Protein AF-A0A7R9U3K2-F1 (afdb_monomer_lite)

pLDDT: mean 81.52, std 14.46, range [49.47, 96.62]

Structure (mmCIF, N/CA/C/O backbone):
data_AF-A0A7R9U3K2-F1
#
_entry.id   AF-A0A7R9U3K2-F1
#
loop_
_atom_site.group_PDB
_atom_site.id
_atom_site.type_symbol
_atom_site.label_atom_id
_atom_site.label_alt_id
_atom_site.label_comp_id
_atom_site.label_asym_id
_atom_site.label_entity_id
_atom_site.label_seq_id
_atom_site.pdbx_PDB_ins_code
_atom_site.Cartn_x
_atom_site.Cartn_y
_atom_site.Cartn_z
_atom_site.occupancy
_atom_site.B_iso_or_equiv
_atom_site.auth_seq_id
_atom_site.auth_comp_id
_atom_site.auth_asym_id
_atom_site.auth_atom_id
_atom_site.pdbx_PDB_model_num
ATOM 1 N N . LEU A 1 1 ? -3.788 -2.407 10.900 1.00 66.94 1 LEU A N 1
ATOM 2 C CA . LEU A 1 1 ? -2.917 -3.486 11.443 1.00 66.94 1 LEU A CA 1
ATOM 3 C C . LEU A 1 1 ? -2.688 -3.361 12.946 1.00 66.94 1 LEU A C 1
ATOM 5 O O . LEU A 1 1 ? -3.223 -4.180 13.676 1.00 66.94 1 LEU A O 1
ATOM 9 N N . ALA A 1 2 ? -1.937 -2.366 13.443 1.00 81.69 2 ALA A N 1
ATOM 10 C CA . ALA A 1 2 ? -1.784 -2.190 14.898 1.00 81.69 2 ALA A CA 1
ATOM 11 C C . ALA A 1 2 ? -3.130 -1.883 15.582 1.00 81.69 2 ALA A C 1
ATOM 13 O O . ALA A 1 2 ? -3.437 -2.444 16.628 1.00 81.69 2 ALA A O 1
ATOM 14 N N . THR A 1 3 ? -3.962 -1.071 14.927 1.00 79.81 3 THR A N 1
ATOM 15 C CA . THR A 1 3 ? -5.364 -0.819 15.289 1.00 79.81 3 THR A CA 1
ATOM 16 C C . THR A 1 3 ? -6.186 -2.096 15.398 1.00 79.81 3 THR A C 1
ATOM 18 O O . THR A 1 3 ? -6.955 -2.259 16.332 1.00 79.81 3 THR A O 1
ATOM 21 N N . ASP A 1 4 ? -6.016 -3.020 14.461 1.00 83.06 4 ASP A N 1
ATOM 22 C CA . ASP A 1 4 ? -6.863 -4.207 14.337 1.00 83.06 4 ASP A CA 1
ATOM 23 C C . ASP A 1 4 ? -6.562 -5.174 15.486 1.00 83.06 4 ASP A C 1
ATOM 25 O O . ASP A 1 4 ? -7.477 -5.736 16.077 1.00 83.06 4 ASP A O 1
ATOM 29 N N . ILE A 1 5 ? -5.282 -5.284 15.865 1.00 86.19 5 ILE A N 1
ATOM 30 C CA . ILE A 1 5 ? -4.843 -6.019 17.058 1.00 86.19 5 ILE A CA 1
ATOM 31 C C . ILE A 1 5 ? -5.358 -5.337 18.327 1.00 86.19 5 ILE A C 1
ATOM 33 O O . ILE A 1 5 ? -5.811 -6.008 19.242 1.00 86.19 5 ILE A O 1
ATOM 37 N N . GLN A 1 6 ? -5.322 -4.009 18.410 1.00 85.50 6 GLN A N 1
ATOM 38 C CA . GLN A 1 6 ? -5.827 -3.312 19.594 1.00 85.50 6 GLN A CA 1
ATOM 39 C C . GLN A 1 6 ? -7.343 -3.482 19.773 1.00 85.50 6 GLN A C 1
ATOM 41 O O . GLN A 1 6 ? -7.806 -3.592 20.907 1.00 85.50 6 GLN A O 1
ATOM 46 N N . ARG A 1 7 ? -8.101 -3.606 18.677 1.00 81.81 7 ARG A N 1
ATOM 47 C CA . ARG A 1 7 ? -9.541 -3.897 18.706 1.00 81.81 7 ARG A CA 1
ATOM 48 C C . ARG A 1 7 ? -9.890 -5.329 19.121 1.00 81.81 7 ARG A C 1
ATOM 50 O O . ARG A 1 7 ? -11.059 -5.599 19.374 1.00 81.81 7 ARG A O 1
ATOM 57 N N . THR A 1 8 ? -8.921 -6.243 19.236 1.00 87.25 8 THR A N 1
ATOM 58 C CA . THR A 1 8 ? -9.185 -7.566 19.835 1.00 87.25 8 THR A CA 1
ATOM 59 C C . THR A 1 8 ? -9.245 -7.516 21.364 1.00 87.25 8 THR A C 1
ATOM 61 O O . THR A 1 8 ? -9.728 -8.463 21.985 1.00 87.25 8 THR A O 1
ATOM 64 N N . HIS A 1 9 ? -8.805 -6.413 21.982 1.00 85.94 9 HIS A N 1
ATOM 65 C CA . HIS A 1 9 ? -8.884 -6.190 23.422 1.00 85.94 9 HIS A CA 1
ATOM 66 C C . HIS A 1 9 ? -10.050 -5.264 23.782 1.00 85.94 9 HIS A C 1
ATOM 68 O O . HIS A 1 9 ? -10.194 -4.181 23.220 1.00 85.94 9 HIS A O 1
ATOM 74 N N . LEU A 1 10 ? -10.830 -5.648 24.799 1.00 80.44 10 LEU A N 1
ATOM 75 C CA . LEU A 1 10 ? -11.958 -4.855 25.315 1.00 80.44 10 LEU A CA 1
ATOM 76 C C . LEU A 1 10 ? -11.546 -3.441 25.756 1.00 80.44 10 LEU A C 1
ATOM 78 O O . LEU A 1 10 ? -12.286 -2.492 25.530 1.00 80.44 10 LEU A O 1
ATOM 82 N N . ASP A 1 11 ? -10.353 -3.295 26.337 1.00 81.06 11 ASP A N 1
ATOM 83 C CA . ASP A 1 11 ? -9.822 -1.995 26.776 1.00 81.06 11 ASP A CA 1
ATOM 84 C C . ASP A 1 11 ? -9.282 -1.145 25.612 1.00 81.06 11 ASP A C 1
ATOM 86 O O . ASP A 1 11 ? -9.080 0.062 25.750 1.00 81.06 11 ASP A O 1
ATOM 90 N N . GLY A 1 12 ? -9.005 -1.784 24.471 1.00 80.81 12 GLY A N 1
ATOM 91 C CA . GLY A 1 12 ? -8.476 -1.147 23.272 1.00 80.81 12 GLY A CA 1
ATOM 92 C C . GLY A 1 12 ? -9.561 -0.719 22.286 1.00 80.81 12 GLY A C 1
ATOM 93 O O . GLY A 1 12 ? -9.348 0.240 21.549 1.00 80.81 12 GLY A O 1
ATOM 94 N N . ASP A 1 13 ? -10.731 -1.362 22.279 1.00 84.69 13 ASP A N 1
ATOM 95 C CA . ASP A 1 13 ? -11.791 -1.054 21.314 1.00 84.69 13 ASP A CA 1
ATOM 96 C C . ASP A 1 13 ? -12.541 0.246 21.663 1.00 84.69 13 ASP A C 1
ATOM 98 O O . ASP A 1 13 ? -13.597 0.251 22.294 1.00 84.69 13 ASP A O 1
ATOM 102 N N . VAL A 1 14 ? -11.963 1.380 21.254 1.00 88.25 14 VAL A N 1
ATOM 103 C CA . VAL A 1 14 ? -12.509 2.730 21.460 1.00 88.25 14 VAL A CA 1
ATOM 104 C C . VAL A 1 14 ? -12.824 3.432 20.137 1.00 88.25 14 VAL A C 1
ATOM 106 O O . VAL A 1 14 ? -12.194 3.189 19.106 1.00 88.25 14 VAL A O 1
ATOM 109 N N . ASN A 1 15 ? -13.748 4.401 20.167 1.00 88.06 15 ASN A N 1
ATOM 110 C CA . ASN A 1 15 ? -14.189 5.143 18.973 1.00 88.06 15 ASN A CA 1
ATOM 111 C C . ASN A 1 15 ? -13.032 5.804 18.205 1.00 88.06 15 ASN A C 1
ATOM 113 O O . ASN A 1 15 ? -13.054 5.869 16.975 1.00 88.06 15 ASN A O 1
ATOM 117 N N . CYS A 1 16 ? -12.000 6.257 18.923 1.00 86.62 16 CYS A N 1
ATOM 118 C CA . CYS A 1 16 ? -10.798 6.828 18.320 1.00 86.62 16 CYS A CA 1
ATOM 119 C C . CYS A 1 16 ? -10.066 5.811 17.429 1.00 86.62 16 CYS A C 1
ATOM 121 O O . CYS A 1 16 ? -9.670 6.144 16.313 1.00 86.62 16 CYS A O 1
ATOM 123 N N . GLN A 1 17 ? -9.951 4.553 17.866 1.00 87.25 17 GLN A N 1
ATOM 124 C CA . GLN A 1 17 ? -9.295 3.510 17.077 1.00 87.25 17 GLN A CA 1
ATOM 125 C C . GLN A 1 17 ? -10.103 3.125 15.842 1.00 87.25 17 GLN A C 1
ATOM 127 O O . GLN A 1 17 ? -9.518 2.897 14.785 1.00 87.25 17 GLN A O 1
ATOM 132 N N . ARG A 1 18 ? -11.439 3.126 15.930 1.00 87.69 18 ARG A N 1
ATOM 133 C CA . ARG A 1 18 ? -12.299 2.961 14.749 1.00 87.69 18 ARG A CA 1
ATOM 134 C C . ARG A 1 18 ? -12.046 4.059 13.719 1.00 87.69 18 ARG A C 1
ATOM 136 O O . ARG A 1 18 ? -11.844 3.750 12.548 1.00 87.69 18 ARG A O 1
ATOM 143 N N . LEU A 1 19 ? -12.034 5.324 14.144 1.00 90.56 19 LEU A N 1
ATOM 144 C CA . LEU A 1 19 ? -11.766 6.449 13.247 1.00 90.56 19 LEU A CA 1
ATOM 145 C C . LEU A 1 19 ? -10.371 6.348 12.624 1.00 90.56 19 LEU A C 1
ATOM 147 O O . LEU A 1 19 ? -10.224 6.518 11.417 1.00 90.56 19 LEU A O 1
ATOM 151 N N . PHE A 1 20 ? -9.359 6.023 13.427 1.00 92.00 20 PHE A N 1
ATOM 152 C CA . PHE A 1 20 ? -7.992 5.886 12.939 1.00 92.00 20 PHE A CA 1
ATOM 153 C C . PHE A 1 20 ? -7.848 4.727 11.941 1.00 92.00 20 PHE A C 1
ATOM 155 O O . PHE A 1 20 ? -7.202 4.897 10.907 1.00 92.00 20 PHE A O 1
ATOM 162 N N . GLY A 1 21 ? -8.505 3.589 12.187 1.00 89.62 21 GLY A N 1
ATOM 163 C CA . GLY A 1 21 ? -8.575 2.469 11.242 1.00 89.62 21 GLY A CA 1
ATOM 164 C C . GLY A 1 21 ? -9.187 2.881 9.899 1.00 89.62 21 GLY A C 1
ATOM 165 O O . GLY A 1 21 ? -8.591 2.650 8.851 1.00 89.62 21 GLY A O 1
ATOM 166 N N . MET A 1 22 ? -10.311 3.608 9.917 1.00 93.62 22 MET A N 1
ATOM 167 C CA . MET A 1 22 ? -10.933 4.127 8.688 1.00 93.62 22 MET A CA 1
ATOM 168 C C . MET A 1 22 ? -10.017 5.104 7.934 1.00 93.62 22 MET A C 1
ATOM 170 O O . MET A 1 22 ? -9.822 4.962 6.727 1.00 93.62 22 MET A O 1
ATOM 174 N N . LEU A 1 23 ? -9.430 6.085 8.628 1.00 94.06 23 LEU A N 1
ATOM 175 C CA . LEU A 1 23 ? -8.571 7.102 8.007 1.00 94.06 23 LEU A CA 1
ATOM 176 C C . LEU A 1 23 ? -7.301 6.494 7.411 1.00 94.06 23 LEU A C 1
ATOM 178 O O . LEU A 1 23 ? -6.942 6.802 6.275 1.00 94.06 23 LEU A O 1
ATOM 182 N N . THR A 1 24 ? -6.631 5.616 8.156 1.00 92.31 24 THR A N 1
ATOM 183 C CA . THR A 1 24 ? -5.407 4.956 7.685 1.00 92.31 24 THR A CA 1
ATOM 184 C C . THR A 1 24 ? -5.687 3.969 6.555 1.00 92.31 24 THR A C 1
ATOM 186 O O . THR A 1 24 ? -4.894 3.890 5.617 1.00 92.31 24 THR A O 1
ATOM 189 N N . GLY A 1 25 ? -6.828 3.275 6.585 1.00 92.88 25 GLY A N 1
ATOM 190 C CA . GLY A 1 25 ? -7.287 2.429 5.486 1.00 92.88 25 GLY A CA 1
ATOM 191 C C . GLY A 1 25 ? -7.533 3.224 4.200 1.00 92.88 25 GLY A C 1
ATOM 192 O O . GLY A 1 25 ? -6.998 2.865 3.150 1.00 92.88 25 GLY A O 1
ATOM 193 N N . MET A 1 26 ? -8.249 4.352 4.282 1.00 95.19 26 MET A N 1
ATOM 194 C CA . MET A 1 26 ? -8.486 5.238 3.132 1.00 95.19 26 MET A CA 1
ATOM 195 C C . MET A 1 26 ? -7.187 5.847 2.593 1.00 95.19 26 MET A C 1
ATOM 197 O O . MET A 1 26 ? -6.943 5.808 1.389 1.00 95.19 26 MET A O 1
ATOM 201 N N . ALA A 1 27 ? -6.327 6.368 3.472 1.00 95.69 27 ALA A N 1
ATOM 202 C CA . ALA A 1 27 ? -5.032 6.916 3.073 1.00 95.69 27 ALA A CA 1
ATOM 203 C C . ALA A 1 27 ? -4.159 5.850 2.389 1.00 95.69 27 ALA A C 1
ATOM 205 O O . ALA A 1 27 ? -3.549 6.118 1.354 1.00 95.69 27 ALA A O 1
ATOM 206 N N . GLY A 1 28 ? -4.152 4.624 2.923 1.00 94.38 28 GLY A N 1
ATOM 207 C CA . GLY A 1 28 ? -3.456 3.487 2.329 1.00 94.38 28 GLY A CA 1
ATOM 208 C C . GLY A 1 28 ? -3.992 3.111 0.947 1.00 94.38 28 GLY A C 1
ATOM 209 O O . GLY A 1 28 ? -3.197 2.852 0.048 1.00 94.38 28 GLY A O 1
ATOM 210 N N . PHE A 1 29 ? -5.314 3.133 0.749 1.00 95.69 29 PHE A N 1
ATOM 211 C CA . PHE A 1 29 ? -5.934 2.886 -0.556 1.00 95.69 29 PHE A CA 1
ATOM 212 C C . PHE A 1 29 ? -5.493 3.916 -1.603 1.00 95.69 29 PHE A C 1
ATOM 214 O O . PHE A 1 29 ? -4.962 3.541 -2.648 1.00 95.69 29 PHE A O 1
ATOM 221 N N . PHE A 1 30 ? -5.659 5.212 -1.318 1.00 96.62 30 PHE A N 1
ATOM 222 C CA . PHE A 1 30 ? -5.298 6.268 -2.270 1.00 96.62 30 PHE A CA 1
ATOM 223 C C . PHE A 1 30 ? -3.800 6.293 -2.561 1.00 96.62 30 PHE A C 1
ATOM 225 O O . PHE A 1 30 ? -3.399 6.450 -3.714 1.00 96.62 30 PHE A O 1
ATOM 232 N N . SER A 1 31 ? -2.971 6.091 -1.534 1.00 95.94 31 SER A N 1
ATOM 233 C CA . SER A 1 31 ? -1.527 5.996 -1.719 1.00 95.94 31 SER A CA 1
ATOM 234 C C . SER A 1 31 ? -1.155 4.795 -2.589 1.00 95.94 31 SER A C 1
ATOM 236 O O . SER A 1 31 ? -0.341 4.949 -3.493 1.00 95.94 31 SER A O 1
ATOM 238 N N . GLY A 1 32 ? -1.762 3.626 -2.364 1.00 94.81 32 GLY A N 1
ATOM 239 C CA . GLY A 1 32 ? -1.499 2.419 -3.148 1.00 94.81 32 GLY A CA 1
ATOM 240 C C . GLY A 1 32 ? -1.892 2.560 -4.620 1.00 94.81 32 GLY A C 1
ATOM 241 O O . GLY A 1 32 ? -1.095 2.236 -5.500 1.00 94.81 32 GLY A O 1
ATOM 242 N N . ILE A 1 33 ? -3.068 3.132 -4.901 1.00 95.88 33 ILE A N 1
ATOM 243 C CA . ILE A 1 33 ? -3.513 3.419 -6.275 1.00 95.88 33 ILE A CA 1
ATOM 244 C C . ILE A 1 33 ? -2.600 4.445 -6.953 1.00 95.88 33 ILE A C 1
ATOM 246 O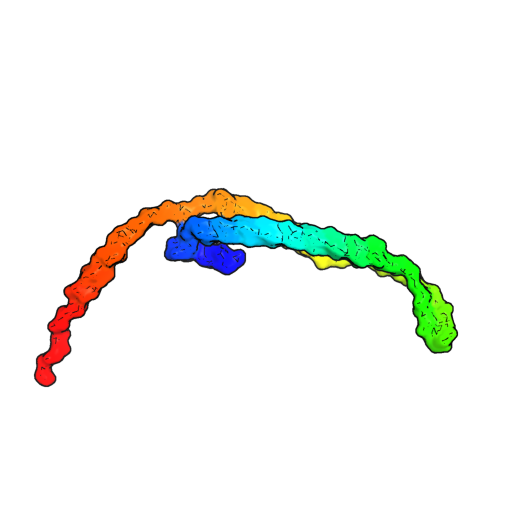 O . ILE A 1 33 ? -2.197 4.238 -8.094 1.00 95.88 33 ILE A O 1
ATOM 250 N N . SER A 1 34 ? -2.226 5.522 -6.256 1.00 96.50 34 SER A N 1
ATOM 251 C CA . SER A 1 34 ? -1.303 6.531 -6.790 1.00 96.50 34 SER A CA 1
ATOM 252 C C . SER A 1 34 ? 0.056 5.921 -7.155 1.00 96.50 34 SER A C 1
ATOM 254 O O . SER A 1 34 ? 0.577 6.144 -8.252 1.00 96.50 34 SER A O 1
ATOM 256 N N . SER A 1 35 ? 0.601 5.067 -6.282 1.00 94.38 35 SER A N 1
ATOM 257 C CA . SER A 1 35 ? 1.827 4.319 -6.563 1.00 94.38 35 SER A CA 1
ATOM 258 C C . SER A 1 35 ? 1.669 3.362 -7.747 1.00 94.38 35 SER A C 1
ATOM 260 O O . SER A 1 35 ? 2.586 3.262 -8.557 1.00 94.38 35 SER A O 1
ATOM 262 N N . ALA A 1 36 ? 0.517 2.698 -7.890 1.00 93.00 36 ALA A N 1
ATOM 263 C CA . ALA A 1 36 ? 0.248 1.804 -9.017 1.00 93.00 36 ALA A CA 1
ATOM 264 C C . ALA A 1 36 ? 0.213 2.555 -10.352 1.00 93.00 36 ALA A C 1
ATOM 266 O O . ALA A 1 36 ? 0.866 2.133 -11.303 1.00 93.00 36 ALA A O 1
ATOM 267 N N . VAL A 1 37 ? -0.483 3.692 -10.408 1.00 93.50 37 VAL A N 1
ATOM 268 C CA . VAL A 1 37 ? -0.527 4.551 -11.602 1.00 93.50 37 VAL A CA 1
ATOM 269 C C . VAL A 1 37 ? 0.870 5.049 -11.956 1.00 93.50 37 VAL A C 1
ATOM 271 O O . VAL A 1 37 ? 1.294 4.921 -13.101 1.00 93.50 37 VAL A O 1
ATOM 274 N N . THR A 1 38 ? 1.613 5.545 -10.963 1.00 93.00 38 THR A N 1
ATOM 275 C CA . THR A 1 38 ? 2.980 6.042 -11.171 1.00 93.00 38 THR A CA 1
ATOM 276 C C . THR A 1 38 ? 3.898 4.941 -11.699 1.00 93.00 38 THR A C 1
ATOM 278 O O . THR A 1 38 ? 4.680 5.180 -12.613 1.00 93.00 38 THR A O 1
ATOM 281 N N . TYR A 1 39 ? 3.788 3.722 -11.164 1.00 89.75 39 TYR A N 1
ATOM 282 C CA . TYR A 1 39 ? 4.564 2.577 -11.633 1.00 89.75 39 TYR A CA 1
ATOM 283 C C . TYR A 1 39 ? 4.220 2.199 -13.079 1.00 89.75 39 TYR A C 1
ATOM 285 O O . TYR A 1 39 ? 5.123 1.987 -13.883 1.00 89.75 39 TYR A O 1
ATOM 293 N N . ILE A 1 40 ? 2.932 2.149 -13.434 1.00 89.56 40 ILE A N 1
ATOM 294 C CA . ILE A 1 40 ? 2.494 1.821 -14.799 1.00 89.56 40 ILE A CA 1
ATOM 295 C C . ILE A 1 40 ? 2.998 2.871 -15.795 1.00 89.56 40 ILE A C 1
ATOM 297 O O . ILE A 1 40 ? 3.541 2.511 -16.834 1.00 89.56 40 ILE A O 1
ATOM 301 N N . GLN A 1 41 ? 2.890 4.156 -15.464 1.00 90.62 41 GLN A N 1
ATOM 302 C CA . GLN A 1 41 ? 3.346 5.230 -16.347 1.00 90.62 41 GLN A CA 1
ATOM 303 C C . GLN A 1 41 ? 4.870 5.257 -16.481 1.00 90.62 41 GLN A C 1
ATOM 305 O O . GLN A 1 41 ? 5.393 5.308 -17.588 1.00 90.62 41 GLN A O 1
ATOM 310 N N . ALA A 1 42 ? 5.602 5.191 -15.368 1.00 88.38 42 ALA A N 1
ATOM 311 C CA . ALA A 1 42 ? 7.056 5.315 -15.394 1.00 88.38 42 ALA A CA 1
ATOM 312 C C . ALA A 1 42 ? 7.756 4.059 -15.934 1.00 88.38 42 ALA A C 1
ATOM 314 O O . ALA A 1 42 ? 8.759 4.172 -16.632 1.00 88.38 42 ALA A O 1
ATOM 315 N N . CYS A 1 43 ? 7.255 2.869 -15.595 1.00 83.12 43 CYS A N 1
ATOM 316 C CA . CYS A 1 43 ? 7.924 1.603 -15.903 1.00 83.12 43 CYS A CA 1
ATOM 317 C C . CYS A 1 43 ? 7.228 0.785 -16.995 1.00 83.12 43 CYS A C 1
ATOM 319 O O . CYS A 1 43 ? 7.862 -0.091 -17.572 1.00 83.12 43 CYS A O 1
ATOM 321 N N . GLY A 1 44 ? 5.940 1.021 -17.249 1.00 81.38 44 GLY A N 1
ATOM 322 C CA . GLY A 1 44 ? 5.202 0.373 -18.332 1.00 81.38 44 GLY A CA 1
ATOM 323 C C . GLY A 1 44 ? 5.260 1.183 -19.624 1.00 81.38 44 GLY A C 1
ATOM 324 O O . GLY A 1 44 ? 5.683 0.665 -20.647 1.00 81.38 44 GLY A O 1
ATOM 325 N N . GLU A 1 45 ? 4.859 2.452 -19.578 1.00 83.56 45 GLU A N 1
ATOM 326 C CA . GLU A 1 45 ? 4.780 3.307 -20.777 1.00 83.56 45 GLU A CA 1
ATOM 327 C C . GLU A 1 45 ? 6.061 4.114 -21.028 1.00 83.56 45 GLU A C 1
ATOM 329 O O . GLU A 1 45 ? 6.408 4.394 -22.169 1.00 83.56 45 GLU A O 1
ATOM 334 N N . GLY A 1 46 ? 6.771 4.501 -19.967 1.00 82.19 46 GLY A N 1
ATOM 335 C CA . GLY A 1 46 ? 7.975 5.329 -20.054 1.00 82.19 46 GLY A CA 1
ATOM 336 C C . GLY A 1 46 ? 9.269 4.565 -20.340 1.00 82.19 46 GLY A C 1
ATOM 337 O O . GLY A 1 46 ? 10.324 5.194 -20.447 1.00 82.19 46 GLY A O 1
ATOM 338 N N . PHE A 1 47 ? 9.221 3.233 -20.426 1.00 82.25 47 PHE A N 1
ATOM 339 C CA . PHE A 1 47 ? 10.409 2.435 -20.708 1.00 82.25 47 PHE A CA 1
ATOM 340 C C . PHE A 1 47 ? 10.673 2.408 -22.221 1.00 82.25 47 PHE A C 1
ATOM 342 O O . PHE A 1 47 ? 9.755 2.105 -22.980 1.00 82.25 47 PHE A O 1
ATOM 349 N N . PRO A 1 48 ? 11.890 2.746 -22.680 1.00 85.19 48 PRO A N 1
ATOM 350 C CA . PRO A 1 48 ? 12.192 2.772 -24.102 1.00 85.19 48 PRO A CA 1
ATOM 351 C C . PRO A 1 48 ? 12.248 1.351 -24.675 1.00 85.19 48 PRO A C 1
ATOM 353 O O . PRO A 1 48 ? 12.996 0.513 -24.173 1.00 85.19 48 PRO A O 1
ATOM 356 N N . ASP A 1 49 ? 11.509 1.116 -25.759 1.00 84.38 49 ASP A N 1
ATOM 357 C CA . ASP A 1 49 ? 11.539 -0.149 -26.513 1.00 84.38 49 ASP A CA 1
ATOM 358 C C . ASP A 1 49 ? 12.872 -0.347 -27.254 1.00 84.38 49 ASP A C 1
ATOM 360 O O . ASP A 1 49 ? 13.267 -1.463 -27.576 1.00 84.38 49 ASP A O 1
ATOM 364 N N . GLU A 1 50 ? 13.605 0.738 -27.501 1.00 84.69 50 GLU A N 1
ATOM 365 C CA . GLU A 1 50 ? 14.876 0.727 -28.215 1.00 84.69 50 GLU A CA 1
ATOM 366 C C . GLU A 1 50 ? 15.902 1.586 -27.479 1.00 84.69 50 GLU A C 1
ATOM 368 O O . GLU A 1 50 ? 15.609 2.686 -26.999 1.00 84.69 50 GLU A O 1
ATOM 373 N N . GLY A 1 51 ? 17.146 1.118 -27.411 1.00 84.94 51 GLY A N 1
ATOM 374 C CA . GLY A 1 51 ? 18.238 1.920 -26.881 1.00 84.94 51 GLY A CA 1
ATOM 375 C C . GLY A 1 51 ? 19.564 1.613 -27.541 1.00 84.94 51 GLY A C 1
ATOM 376 O O . GLY A 1 51 ? 19.860 0.490 -27.942 1.00 84.94 51 GLY A O 1
ATOM 377 N N . ARG A 1 52 ? 20.396 2.649 -27.628 1.00 82.38 52 ARG A N 1
ATOM 378 C CA . ARG A 1 52 ? 21.725 2.553 -28.217 1.00 82.38 52 ARG A CA 1
ATOM 379 C C . ARG A 1 52 ? 22.761 2.385 -27.123 1.00 82.38 52 ARG A C 1
ATOM 381 O O . ARG A 1 52 ? 22.949 3.279 -26.299 1.00 82.38 52 ARG A O 1
ATOM 388 N N . THR A 1 53 ? 23.448 1.251 -27.124 1.00 82.94 53 THR A N 1
ATOM 389 C CA . THR A 1 53 ? 24.532 0.979 -26.173 1.00 82.94 53 THR A CA 1
ATOM 390 C C . THR A 1 53 ? 25.864 0.936 -26.906 1.00 82.94 53 THR A C 1
ATOM 392 O O . THR A 1 53 ? 25.960 0.425 -28.018 1.00 82.94 53 THR A O 1
ATOM 395 N N . VAL A 1 54 ? 26.908 1.521 -26.316 1.00 82.75 54 VAL A N 1
ATOM 396 C CA . VAL A 1 54 ? 28.256 1.492 -26.897 1.00 82.75 54 VAL A CA 1
ATOM 397 C C . VAL A 1 54 ? 29.068 0.431 -26.175 1.00 82.75 54 VAL A C 1
ATOM 399 O O . VAL A 1 54 ? 29.384 0.582 -24.997 1.00 82.75 54 VAL A O 1
A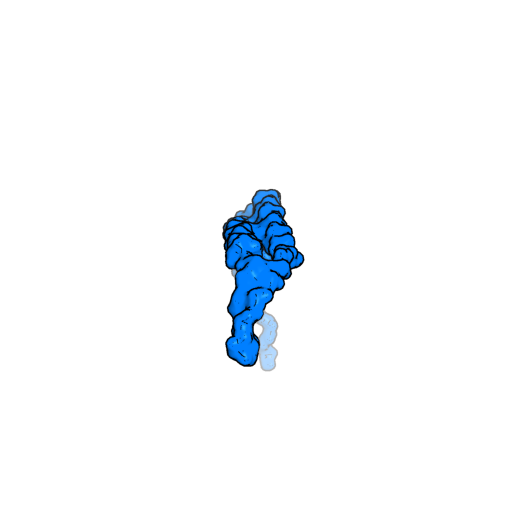TOM 402 N N . VAL A 1 55 ? 29.430 -0.630 -26.892 1.00 84.50 55 VAL A N 1
ATOM 403 C CA . VAL A 1 55 ? 30.297 -1.700 -26.388 1.00 84.50 55 VAL A CA 1
ATOM 404 C C . VAL A 1 55 ? 31.578 -1.680 -27.214 1.00 84.50 55 VAL A C 1
ATOM 406 O O . VAL A 1 55 ? 31.537 -1.783 -28.437 1.00 84.50 55 VAL A O 1
ATOM 409 N N . ASN A 1 56 ? 32.729 -1.499 -26.561 1.00 85.75 56 ASN A N 1
ATOM 410 C CA . ASN A 1 56 ? 34.046 -1.415 -2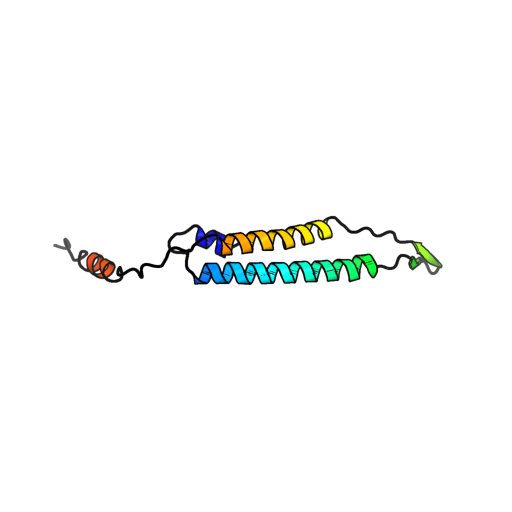7.215 1.00 85.75 56 ASN A CA 1
ATOM 411 C C . ASN A 1 56 ? 34.147 -0.347 -28.327 1.00 85.75 56 ASN A C 1
ATOM 413 O O . ASN A 1 56 ? 34.845 -0.538 -29.319 1.00 85.75 56 ASN A O 1
ATOM 417 N N . GLY A 1 57 ? 33.444 0.779 -28.175 1.00 86.75 57 GLY A N 1
ATOM 418 C CA . GLY A 1 57 ? 33.454 1.873 -29.155 1.00 86.75 57 GLY A CA 1
ATOM 419 C C . GLY A 1 57 ? 32.550 1.656 -30.375 1.00 86.75 57 GLY A C 1
ATOM 420 O O . GLY A 1 57 ? 32.495 2.528 -31.237 1.00 86.75 57 GLY A O 1
ATOM 421 N N . VAL A 1 58 ? 31.813 0.542 -30.439 1.00 83.62 58 VAL A N 1
ATOM 422 C CA . VAL A 1 58 ? 30.803 0.278 -31.472 1.00 83.62 58 VAL A CA 1
ATOM 423 C C . VAL A 1 58 ? 29.417 0.503 -30.878 1.00 83.62 58 VAL A C 1
ATOM 425 O O . VAL A 1 58 ? 29.102 -0.023 -29.810 1.00 83.62 58 VAL A O 1
ATOM 428 N N . ALA A 1 59 ? 28.595 1.301 -31.559 1.00 85.44 59 ALA A N 1
ATOM 429 C CA . ALA A 1 59 ? 27.206 1.510 -31.174 1.00 85.44 59 ALA A CA 1
ATOM 430 C C . ALA A 1 59 ? 26.351 0.334 -31.667 1.00 85.44 59 ALA A C 1
ATOM 432 O O . ALA A 1 59 ? 26.285 0.086 -32.871 1.00 85.44 59 ALA A O 1
ATOM 433 N N . ILE A 1 60 ? 25.727 -0.377 -30.732 1.00 87.19 60 ILE A N 1
ATOM 434 C CA . ILE A 1 60 ? 24.803 -1.482 -30.979 1.00 87.19 60 ILE A CA 1
ATOM 435 C C . ILE A 1 60 ? 23.405 -0.983 -30.624 1.00 87.19 60 ILE A C 1
ATOM 437 O O . ILE A 1 60 ? 23.182 -0.480 -29.516 1.00 87.19 60 ILE A O 1
ATOM 441 N N . ASP A 1 61 ? 22.491 -1.098 -31.580 1.00 85.94 61 ASP A N 1
ATOM 442 C CA . ASP A 1 61 ? 21.076 -0.830 -31.360 1.00 85.94 61 ASP A CA 1
ATOM 443 C C . ASP A 1 61 ? 20.457 -2.091 -30.741 1.00 85.94 61 ASP A C 1
ATOM 445 O O . ASP A 1 61 ? 20.583 -3.190 -31.286 1.00 85.94 61 ASP A O 1
ATOM 449 N N . SER A 1 62 ? 19.864 -1.935 -29.559 1.00 85.38 62 SER A N 1
ATOM 450 C CA . SER A 1 62 ? 19.260 -3.016 -28.786 1.00 85.38 62 SER A CA 1
ATOM 451 C C . SER A 1 62 ? 17.764 -2.772 -28.658 1.00 85.38 62 SER A C 1
ATOM 453 O O . SER A 1 62 ? 17.347 -1.681 -28.271 1.00 85.38 62 SER A O 1
ATOM 455 N N . GLU A 1 63 ? 16.979 -3.804 -28.937 1.00 85.56 63 GLU A N 1
ATOM 456 C CA . GLU A 1 63 ? 15.541 -3.830 -28.682 1.00 85.56 63 GLU A CA 1
ATOM 457 C C . GLU A 1 63 ? 15.299 -4.397 -27.277 1.00 85.56 63 GLU A C 1
ATOM 459 O O . GLU A 1 63 ? 15.878 -5.419 -26.889 1.00 85.56 63 GLU A O 1
ATOM 464 N N . PHE A 1 64 ? 14.468 -3.719 -26.494 1.00 82.81 64 PHE A N 1
ATOM 465 C CA . PHE A 1 64 ? 14.082 -4.132 -25.158 1.00 82.81 64 PHE A CA 1
ATOM 466 C C . PHE A 1 64 ? 12.620 -4.562 -25.155 1.00 82.81 64 PHE A C 1
ATOM 468 O O . PHE A 1 64 ? 11.744 -3.857 -25.637 1.00 82.81 64 PHE A O 1
ATOM 475 N N . SER A 1 65 ? 12.352 -5.718 -24.550 1.00 83.56 65 SER A N 1
ATOM 476 C CA . SER A 1 65 ? 10.993 -6.154 -24.246 1.00 83.56 65 SER A CA 1
ATOM 477 C C . SER A 1 65 ? 10.793 -6.099 -22.739 1.00 83.56 65 SER A C 1
ATOM 479 O O . SER A 1 65 ? 11.441 -6.836 -21.989 1.00 83.56 65 SER A O 1
ATOM 481 N N . HIS A 1 66 ? 9.908 -5.215 -22.285 1.00 82.44 66 HIS A N 1
ATOM 482 C CA . HIS A 1 66 ? 9.476 -5.140 -20.895 1.00 82.44 66 HIS A CA 1
ATOM 483 C C . HIS A 1 66 ? 8.038 -5.624 -20.752 1.00 82.44 66 HIS A C 1
ATOM 485 O O . HIS A 1 66 ? 7.167 -5.406 -21.589 1.00 82.44 66 HIS A O 1
ATOM 491 N N . THR A 1 67 ? 7.780 -6.291 -19.635 1.00 85.56 67 THR A N 1
ATOM 492 C CA . THR A 1 67 ? 6.446 -6.760 -19.267 1.00 85.56 67 THR A CA 1
ATOM 493 C C . THR A 1 67 ? 6.149 -6.332 -17.844 1.00 85.56 67 THR A C 1
ATOM 495 O O . THR A 1 67 ? 7.029 -6.404 -16.982 1.00 85.56 67 THR A O 1
ATOM 498 N N . LEU A 1 68 ? 4.902 -5.940 -17.575 1.00 84.56 68 LEU A N 1
ATOM 499 C CA . LEU A 1 68 ? 4.459 -5.646 -16.215 1.00 84.56 68 LEU A CA 1
ATOM 500 C C . LEU A 1 68 ? 4.652 -6.878 -15.325 1.00 84.56 68 LEU A C 1
ATOM 502 O O . LEU A 1 68 ? 4.105 -7.951 -15.579 1.00 84.56 68 LEU A O 1
ATOM 506 N N . GLY A 1 69 ? 5.452 -6.707 -14.276 1.00 87.12 69 GLY A N 1
ATOM 507 C CA . GLY A 1 69 ? 5.751 -7.772 -13.333 1.00 87.12 69 GLY A CA 1
ATOM 508 C C . GLY A 1 69 ? 4.590 -8.075 -12.375 1.00 87.12 69 GLY A C 1
ATOM 509 O O . GLY A 1 69 ? 3.662 -7.274 -12.217 1.00 87.12 69 GLY A O 1
ATOM 510 N N . PRO A 1 70 ? 4.669 -9.200 -11.643 1.00 89.69 70 PRO A N 1
ATOM 511 C CA . PRO A 1 70 ? 3.665 -9.585 -10.647 1.00 89.69 70 PRO A CA 1
ATOM 512 C C . PRO A 1 70 ? 3.510 -8.560 -9.512 1.00 89.69 70 PRO A C 1
ATOM 514 O O . PRO A 1 70 ? 2.458 -8.493 -8.880 1.00 89.69 70 PRO A O 1
ATOM 517 N N . SER A 1 71 ? 4.524 -7.726 -9.267 1.00 87.19 71 SER A N 1
ATOM 518 C CA . SER A 1 71 ? 4.473 -6.638 -8.285 1.00 87.19 71 SER A CA 1
ATOM 519 C C . SER A 1 71 ? 3.346 -5.638 -8.559 1.00 87.19 71 SER A C 1
ATOM 521 O O . SER A 1 71 ? 2.699 -5.200 -7.612 1.00 87.19 71 SER A O 1
ATOM 523 N N . ALA A 1 72 ? 3.063 -5.317 -9.827 1.00 87.50 72 ALA A N 1
ATOM 524 C CA . ALA A 1 72 ? 1.983 -4.401 -10.197 1.00 87.50 72 ALA A CA 1
ATOM 525 C C . ALA A 1 72 ? 0.610 -4.961 -9.801 1.00 87.50 72 ALA A C 1
ATOM 527 O O . ALA A 1 72 ? -0.225 -4.260 -9.229 1.00 87.50 72 ALA A O 1
ATOM 528 N N . ILE A 1 73 ? 0.411 -6.257 -10.051 1.00 90.00 73 ILE A N 1
ATOM 529 C CA . ILE A 1 73 ? -0.815 -6.977 -9.698 1.00 90.00 73 ILE A CA 1
ATOM 530 C C . ILE A 1 73 ? -0.961 -7.033 -8.175 1.00 90.00 73 ILE A C 1
ATOM 532 O O . ILE A 1 73 ? -2.027 -6.724 -7.646 1.00 90.00 73 ILE A O 1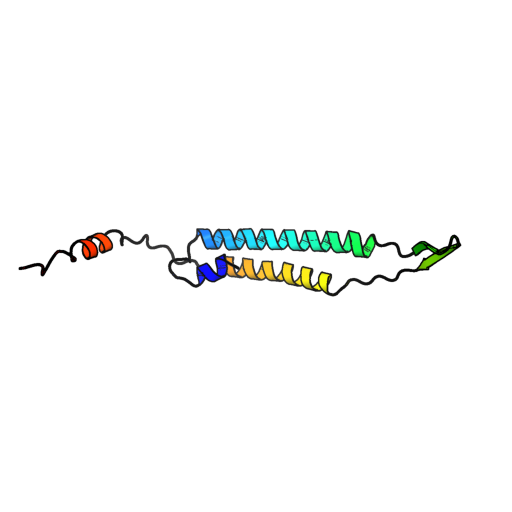
ATOM 536 N N . LEU A 1 74 ? 0.115 -7.371 -7.459 1.00 93.25 74 LEU A N 1
ATOM 537 C CA . LEU A 1 74 ? 0.112 -7.415 -5.996 1.00 93.25 74 LEU A CA 1
ATOM 538 C C . LEU A 1 74 ? -0.204 -6.050 -5.378 1.00 93.25 74 LEU A C 1
ATOM 540 O O . LEU A 1 74 ? -0.972 -5.986 -4.422 1.00 93.25 74 LEU A O 1
ATOM 544 N N . LEU A 1 75 ? 0.339 -4.963 -5.928 1.00 92.12 75 LEU A N 1
ATOM 545 C CA . LEU A 1 75 ? 0.073 -3.608 -5.448 1.00 92.12 75 LEU A CA 1
ATOM 546 C C . LEU A 1 75 ? -1.398 -3.216 -5.650 1.00 92.12 75 LEU A C 1
ATOM 548 O O . LEU A 1 75 ? -2.016 -2.640 -4.751 1.00 92.12 75 LEU A O 1
ATOM 552 N N . LEU A 1 76 ? -1.978 -3.573 -6.799 1.00 92.75 76 LEU A N 1
ATOM 553 C CA . LEU A 1 76 ? -3.392 -3.342 -7.081 1.00 92.75 76 LEU A CA 1
ATOM 554 C C . LEU A 1 76 ? -4.285 -4.133 -6.116 1.00 92.75 76 LEU A C 1
ATOM 556 O O . LEU A 1 76 ? -5.177 -3.560 -5.494 1.00 92.75 76 LEU A O 1
ATOM 560 N N . VAL A 1 77 ? -4.011 -5.429 -5.935 1.00 94.94 77 VAL A N 1
ATOM 561 C CA . VAL A 1 77 ? -4.755 -6.289 -5.001 1.00 94.94 77 VAL A CA 1
ATOM 562 C C . VAL A 1 77 ? -4.636 -5.769 -3.570 1.00 94.94 77 VAL A C 1
ATOM 564 O O . VAL A 1 77 ? -5.649 -5.624 -2.889 1.00 94.94 77 VAL A O 1
ATOM 567 N N . ALA A 1 78 ? -3.426 -5.425 -3.122 1.00 94.25 78 ALA A N 1
ATOM 568 C CA . ALA A 1 78 ? -3.195 -4.872 -1.791 1.00 94.25 78 ALA A CA 1
ATOM 569 C C . ALA A 1 78 ? -3.966 -3.562 -1.574 1.00 94.25 78 ALA A C 1
ATOM 571 O O . ALA A 1 78 ? -4.539 -3.356 -0.504 1.00 94.25 78 ALA A O 1
ATOM 572 N N . SER A 1 79 ? -4.033 -2.708 -2.599 1.00 95.06 79 SER A N 1
ATOM 573 C CA . SER A 1 79 ? -4.827 -1.479 -2.561 1.00 95.06 79 SER A CA 1
ATOM 574 C C . SER A 1 79 ? -6.315 -1.805 -2.415 1.00 95.06 79 SER A C 1
ATOM 576 O O . SER A 1 79 ? -6.962 -1.297 -1.506 1.00 95.06 79 SER A O 1
ATOM 578 N N . LEU A 1 80 ? -6.862 -2.719 -3.220 1.00 94.50 80 LEU A N 1
ATOM 579 C CA . LEU A 1 8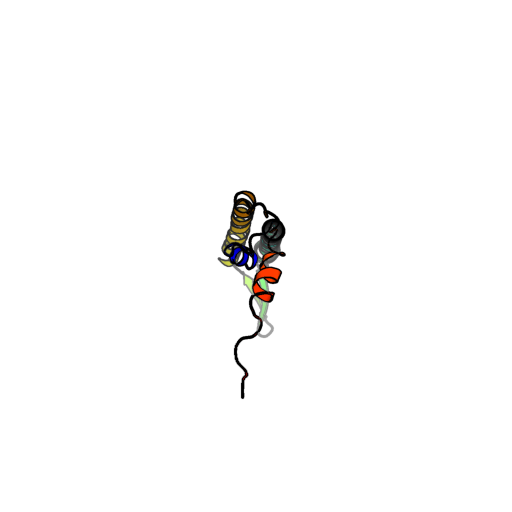0 ? -8.274 -3.112 -3.129 1.00 94.50 80 LEU A CA 1
ATOM 580 C C . LEU A 1 80 ? -8.636 -3.747 -1.779 1.00 94.50 80 LEU A C 1
ATOM 582 O O . LEU A 1 80 ? -9.705 -3.467 -1.237 1.00 94.50 80 LEU A O 1
ATOM 586 N N . MET A 1 81 ? -7.739 -4.539 -1.185 1.00 94.56 81 MET A N 1
ATOM 587 C CA . MET A 1 81 ? -7.956 -5.107 0.151 1.00 94.56 81 MET A CA 1
ATOM 588 C C . MET A 1 81 ? -8.131 -4.030 1.231 1.00 94.56 81 MET A C 1
ATOM 590 O O . MET A 1 81 ? -8.848 -4.262 2.203 1.00 94.56 81 MET A O 1
ATOM 594 N N . LYS A 1 82 ? -7.561 -2.830 1.054 1.00 93.19 82 LYS A N 1
ATOM 595 C CA . LYS A 1 82 ? -7.779 -1.705 1.979 1.00 93.19 82 LYS A CA 1
ATOM 596 C C . LYS A 1 82 ? -9.214 -1.189 1.969 1.00 93.19 82 LYS A C 1
ATOM 598 O O . LYS A 1 82 ? -9.685 -0.733 3.004 1.00 93.19 82 LYS A O 1
ATOM 603 N N . LEU A 1 83 ? -9.939 -1.294 0.855 1.00 93.94 83 LEU A N 1
ATOM 604 C CA . LEU A 1 83 ? -11.362 -0.935 0.831 1.00 93.94 83 LEU A CA 1
ATOM 605 C C . LEU A 1 83 ? -12.195 -1.897 1.678 1.00 93.94 83 LEU A C 1
ATOM 607 O O . LEU A 1 83 ? -13.103 -1.463 2.383 1.00 93.94 83 LEU A O 1
ATOM 611 N N . ILE A 1 84 ? -11.861 -3.189 1.640 1.00 94.69 84 ILE A N 1
ATOM 612 C CA . ILE A 1 84 ? -12.516 -4.210 2.464 1.00 94.69 84 ILE A CA 1
ATOM 613 C C . ILE A 1 84 ? -12.237 -3.938 3.948 1.00 94.69 84 ILE A C 1
ATOM 615 O O . ILE A 1 84 ? -13.160 -3.954 4.755 1.00 94.69 84 ILE A O 1
ATOM 619 N N . ASP A 1 85 ? -10.990 -3.617 4.292 1.00 91.50 85 ASP A N 1
ATOM 620 C CA . ASP A 1 85 ? -10.570 -3.235 5.647 1.00 91.50 85 ASP A CA 1
ATOM 621 C C . ASP A 1 85 ? -11.366 -2.026 6.182 1.00 91.50 85 ASP A C 1
ATOM 623 O O . ASP A 1 85 ? -11.970 -2.078 7.256 1.00 91.50 85 ASP A O 1
ATOM 627 N N . VAL A 1 86 ? -11.485 -0.961 5.378 1.00 93.69 86 VAL A N 1
ATOM 628 C CA . VAL A 1 86 ? -12.313 0.211 5.714 1.00 93.69 86 VAL A CA 1
ATOM 629 C C . VAL A 1 86 ? -13.785 -0.173 5.871 1.00 93.69 86 VAL A C 1
ATOM 631 O O . VAL A 1 86 ? -14.428 0.266 6.824 1.00 93.69 86 VAL A O 1
ATOM 634 N N . ALA A 1 87 ? -14.326 -1.010 4.981 1.00 94.44 87 ALA A N 1
ATOM 635 C CA . ALA A 1 87 ? -15.711 -1.462 5.071 1.00 94.44 87 ALA A CA 1
ATOM 636 C C . ALA A 1 87 ? -15.971 -2.224 6.379 1.00 94.44 87 ALA A C 1
ATOM 638 O O . ALA A 1 87 ? -16.973 -1.971 7.047 1.00 94.44 87 ALA A O 1
ATOM 639 N N . ILE A 1 88 ? -15.045 -3.089 6.800 1.00 92.38 88 ILE A N 1
ATOM 640 C CA . ILE A 1 88 ? -15.124 -3.797 8.082 1.00 92.38 88 ILE A CA 1
ATOM 641 C C . ILE A 1 88 ? -15.091 -2.799 9.246 1.00 92.38 88 ILE A C 1
ATOM 643 O O . ILE A 1 88 ? -15.928 -2.880 10.142 1.00 92.38 88 ILE A O 1
ATOM 647 N N . HIS A 1 89 ? -14.206 -1.800 9.224 1.00 90.31 89 HIS A N 1
ATOM 648 C CA . HIS A 1 89 ? -14.176 -0.758 10.257 1.00 90.31 89 HIS A CA 1
ATOM 649 C C . HIS A 1 89 ? -15.453 0.100 10.319 1.00 90.31 89 HIS A C 1
ATOM 651 O O . HIS A 1 89 ? -15.827 0.580 11.397 1.00 90.31 89 HIS A O 1
ATOM 657 N N . CYS A 1 90 ? -16.141 0.277 9.190 1.00 89.94 90 CYS A N 1
ATOM 658 C CA . CYS A 1 90 ? -17.449 0.922 9.137 1.00 89.94 90 CYS A CA 1
ATOM 659 C C . CYS A 1 90 ? -18.551 0.030 9.725 1.00 89.94 90 CYS A C 1
ATOM 661 O O . CYS A 1 90 ? -19.406 0.542 10.446 1.00 89.94 90 CYS A O 1
ATOM 663 N N . LEU A 1 91 ? -18.526 -1.276 9.444 1.00 93.62 91 LEU A N 1
ATOM 664 C CA . LEU A 1 9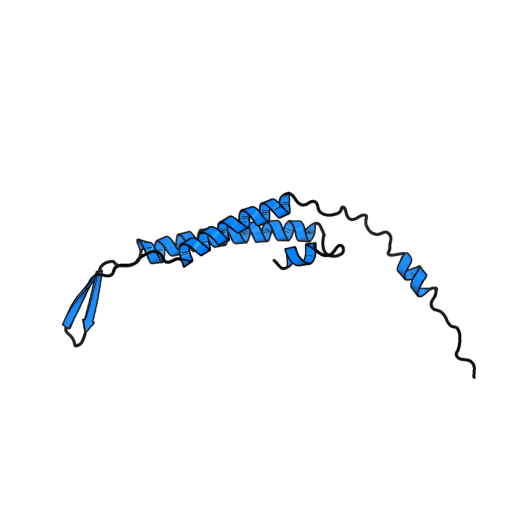1 ? -19.571 -2.227 9.837 1.00 93.62 91 LEU A CA 1
ATOM 665 C C . LEU A 1 91 ? -19.467 -2.691 11.292 1.00 93.62 91 LEU A C 1
ATOM 667 O O . LEU A 1 91 ? -20.496 -2.910 11.925 1.00 93.62 91 LEU A O 1
ATOM 671 N N . VAL A 1 92 ? -18.256 -2.849 11.828 1.00 89.88 92 VAL A N 1
ATOM 672 C CA . VAL A 1 92 ? -18.058 -3.361 13.189 1.00 89.88 92 VAL A CA 1
ATOM 673 C C . VAL A 1 92 ? -18.354 -2.250 14.206 1.00 89.88 92 VAL A C 1
ATOM 675 O O . VAL A 1 92 ? -17.606 -1.261 14.268 1.00 89.88 92 VAL A O 1
ATOM 678 N N . PRO A 1 93 ? -19.424 -2.384 15.017 1.00 87.31 93 PRO A N 1
ATOM 679 C CA . PRO A 1 93 ? -19.729 -1.419 16.060 1.00 87.31 93 PRO A CA 1
ATOM 680 C C . PRO A 1 93 ? -18.612 -1.414 17.105 1.00 87.31 93 PRO A C 1
ATOM 682 O O . PRO A 1 93 ? -17.951 -2.421 17.342 1.00 87.31 93 PRO A O 1
ATOM 685 N N . VAL A 1 94 ? -18.384 -0.255 17.709 1.00 87.19 94 VAL A N 1
ATOM 686 C CA . VAL A 1 94 ? -17.505 -0.116 18.875 1.00 87.19 94 VAL A CA 1
ATOM 687 C C . VAL A 1 94 ? -18.406 -0.201 20.100 1.00 87.19 94 VAL A C 1
ATOM 689 O O . VAL A 1 94 ? -19.500 0.373 20.047 1.00 87.19 94 VAL A O 1
ATOM 692 N N . PRO A 1 95 ? -18.000 -0.890 21.179 1.00 82.31 95 PRO A N 1
ATOM 693 C CA . PRO A 1 95 ? -18.755 -0.861 22.418 1.00 82.31 95 PRO A CA 1
ATOM 694 C C . PRO A 1 95 ? -18.979 0.594 22.824 1.00 82.31 95 PRO A C 1
ATOM 696 O O . PRO A 1 95 ? -18.042 1.392 22.903 1.00 82.31 95 PRO A O 1
ATOM 699 N N . GLU A 1 96 ? -20.239 0.955 23.057 1.00 77.94 96 GLU A N 1
ATOM 700 C CA . GLU A 1 96 ? -20.534 2.218 23.708 1.00 77.94 96 GLU A CA 1
ATOM 701 C C . GLU A 1 96 ? -19.804 2.166 25.039 1.00 77.94 96 GLU A C 1
ATOM 703 O O . GLU A 1 96 ? -20.091 1.320 25.886 1.00 77.94 96 GLU A O 1
ATOM 708 N N . VAL A 1 97 ? -18.788 3.013 25.187 1.00 64.38 97 VAL A N 1
ATOM 709 C CA . VAL A 1 97 ? -18.171 3.264 26.477 1.00 64.38 97 VAL A CA 1
ATOM 710 C C . VAL A 1 97 ? -19.305 3.694 27.399 1.00 64.38 97 VAL A C 1
ATOM 712 O O . VAL A 1 97 ? -19.643 4.873 27.478 1.00 64.38 97 VAL A O 1
ATOM 715 N N . THR A 1 98 ? -19.888 2.751 28.142 1.00 52.66 98 THR A N 1
ATOM 716 C CA . THR A 1 98 ? -20.373 3.043 29.479 1.00 52.66 98 THR A CA 1
ATOM 717 C C . THR A 1 98 ? -19.135 3.552 30.172 1.00 52.66 98 THR A C 1
ATOM 719 O O . THR A 1 98 ? -18.287 2.753 30.572 1.00 52.66 98 THR A O 1
ATOM 722 N N . CYS A 1 99 ? -18.973 4.880 30.157 1.00 51.28 99 CYS A N 1
ATOM 723 C CA . CYS A 1 99 ? -18.008 5.625 30.936 1.00 51.28 99 CYS A CA 1
ATOM 724 C C . CYS A 1 99 ? -17.919 4.894 32.261 1.00 51.28 99 CYS A C 1
ATOM 726 O O . CYS A 1 99 ? -18.882 4.902 33.030 1.00 51.28 99 CYS A O 1
ATOM 728 N N . MET A 1 100 ? -16.846 4.122 32.444 1.00 49.66 100 MET A N 1
ATOM 729 C CA . MET A 1 100 ? -16.732 3.307 33.624 1.00 49.66 100 MET A CA 1
ATOM 730 C C . MET A 1 100 ? -16.653 4.289 34.779 1.00 49.66 100 MET A C 1
ATOM 732 O O . MET A 1 100 ? -15.616 4.875 35.075 1.00 49.66 100 MET A O 1
ATOM 736 N N . THR A 1 101 ? -17.763 4.361 35.492 1.00 52.03 101 THR A N 1
ATOM 737 C CA . THR A 1 101 ? -17.939 4.749 36.886 1.00 52.03 101 THR A CA 1
ATOM 738 C C . THR A 1 101 ? -17.053 3.915 37.833 1.00 52.03 101 THR A C 1
ATOM 740 O O . THR A 1 101 ? -17.259 3.923 39.037 1.00 52.03 101 THR A O 1
ATOM 743 N N . LYS A 1 102 ? -16.007 3.232 37.337 1.00 49.47 102 LYS A N 1
ATOM 744 C CA . LYS A 1 102 ? -15.033 2.439 38.098 1.00 49.47 102 LYS A CA 1
ATOM 745 C C . LYS A 1 102 ? -13.753 3.199 38.447 1.00 49.47 102 LYS A C 1
ATOM 747 O O . LYS A 1 102 ? -12.707 2.593 38.667 1.00 49.47 102 LYS A O 1
ATOM 752 N N . ARG A 1 103 ? -13.811 4.529 38.579 1.00 50.44 103 ARG A N 1
ATOM 753 C CA . ARG A 1 103 ? -12.809 5.233 39.403 1.00 50.44 103 ARG A CA 1
ATOM 754 C C . ARG A 1 103 ? -13.089 5.069 40.907 1.00 50.44 103 ARG A C 1
ATOM 756 O O . ARG A 1 103 ? -12.210 5.373 41.704 1.00 50.44 103 ARG A O 1
ATOM 763 N N . SER A 1 104 ? -14.251 4.527 41.293 1.00 52.94 104 SER A N 1
ATOM 764 C CA . SER A 1 104 ? -14.584 4.257 42.701 1.00 52.94 104 SER A CA 1
ATOM 765 C C . SER A 1 104 ? -14.090 2.902 43.236 1.00 52.94 104 SER A C 1
ATOM 767 O O . SER A 1 104 ? -13.928 2.763 44.444 1.00 52.94 104 SER A O 1
ATOM 769 N N . ASP A 1 105 ? -13.765 1.923 42.384 1.00 53.31 105 ASP A N 1
ATOM 770 C CA . ASP A 1 105 ? -13.395 0.577 42.872 1.00 53.31 105 ASP A CA 1
ATOM 771 C C . ASP A 1 105 ? -11.911 0.463 43.248 1.00 53.31 105 ASP A C 1
ATOM 773 O O . ASP A 1 105 ? -11.542 -0.328 44.113 1.00 53.31 105 ASP A O 1
ATOM 777 N N . LYS A 1 106 ? -11.041 1.308 42.675 1.00 50.81 106 LYS A N 1
ATOM 778 C CA . LYS A 1 106 ? -9.645 1.405 43.135 1.00 50.81 106 LYS A CA 1
ATOM 779 C C . LYS A 1 106 ? -9.512 2.143 44.469 1.00 50.81 106 LYS A C 1
ATOM 781 O O . LYS A 1 106 ? -8.527 1.923 45.161 1.00 50.81 106 LYS A O 1
ATOM 786 N N . ALA A 1 107 ? -10.494 2.966 44.848 1.00 53.09 107 ALA A N 1
ATOM 787 C CA . ALA A 1 107 ? -10.564 3.517 46.201 1.00 53.09 107 ALA A CA 1
ATOM 788 C C . ALA A 1 107 ? -11.018 2.453 47.216 1.00 53.09 107 ALA A C 1
ATOM 790 O O . ALA A 1 107 ? -10.529 2.455 48.338 1.00 53.09 107 ALA A O 1
ATOM 791 N N . HIS A 1 108 ? -11.865 1.498 46.811 1.00 51.12 108 HIS A N 1
ATOM 792 C CA . HIS A 1 108 ? -12.247 0.370 47.667 1.00 51.12 108 HIS A CA 1
ATOM 793 C C . HIS A 1 108 ? -11.126 -0.667 47.827 1.00 51.12 108 HIS A C 1
ATOM 795 O O . HIS A 1 108 ? -10.861 -1.099 48.940 1.00 51.12 108 HIS A O 1
ATOM 801 N N . PHE A 1 109 ? -10.395 -1.004 46.759 1.00 50.72 109 PHE A N 1
ATOM 802 C CA . PHE A 1 109 ? -9.278 -1.956 46.866 1.00 50.72 109 PHE A CA 1
ATOM 803 C C . PHE A 1 109 ? -8.032 -1.376 47.551 1.00 50.72 109 PHE A C 1
ATOM 805 O O . PHE A 1 109 ? -7.248 -2.130 48.114 1.00 50.72 109 PHE A O 1
ATOM 812 N N . ALA A 1 110 ? -7.837 -0.053 47.517 1.00 55.28 110 ALA A N 1
ATOM 813 C CA . ALA A 1 110 ? -6.773 0.607 48.277 1.00 55.28 110 ALA A CA 1
ATOM 814 C C . ALA A 1 110 ? -7.150 0.855 49.750 1.00 55.28 110 ALA A C 1
ATOM 816 O O . ALA A 1 110 ? -6.257 1.045 50.566 1.00 55.28 110 ALA A O 1
ATOM 817 N N . ALA A 1 111 ? -8.443 0.846 50.097 1.00 55.94 111 ALA A N 1
ATOM 818 C CA . ALA A 1 111 ? -8.909 0.948 51.482 1.00 55.94 111 ALA A CA 1
ATOM 819 C C . ALA A 1 111 ? -8.987 -0.415 52.199 1.00 55.94 111 ALA A C 1
ATOM 821 O O . ALA A 1 111 ? -9.063 -0.453 53.422 1.00 55.94 111 ALA A O 1
ATOM 822 N N . GLU A 1 112 ? -8.939 -1.526 51.456 1.00 51.94 112 GLU A N 1
ATOM 823 C CA . GLU A 1 112 ? -8.931 -2.896 51.995 1.00 51.94 112 GLU A CA 1
ATOM 824 C C . GLU A 1 112 ? -7.533 -3.538 51.945 1.00 51.94 112 GLU A C 1
ATOM 826 O O . GLU A 1 112 ? -7.371 -4.753 51.872 1.00 51.94 112 GLU A O 1
ATOM 831 N N . VAL A 1 113 ? -6.493 -2.703 51.972 1.00 59.59 113 VAL A N 1
ATOM 832 C CA . VAL A 1 113 ? -5.111 -3.120 52.228 1.00 59.59 113 VAL A CA 1
ATOM 833 C C . VAL A 1 113 ? -4.540 -2.179 53.284 1.00 59.59 113 VAL A C 1
ATOM 835 O O . VAL A 1 113 ? -3.805 -1.252 52.973 1.00 59.59 113 VAL A O 1
ATOM 838 N N . ASP A 1 114 ? -4.918 -2.406 54.541 1.00 57.34 114 ASP A N 1
ATOM 839 C CA . ASP A 1 114 ? -4.232 -1.847 55.710 1.00 57.34 114 ASP A CA 1
ATOM 840 C C . ASP A 1 114 ? -4.401 -2.808 56.913 1.00 57.34 114 ASP A C 1
ATOM 842 O O . ASP A 1 114 ? -5.291 -3.662 56.909 1.00 57.34 114 ASP A O 1
ATOM 846 N N . PRO A 1 115 ? -3.511 -2.787 57.917 1.00 59.34 115 PRO A N 1
ATOM 847 C CA . PRO A 1 115 ? -2.355 -3.671 57.981 1.00 59.34 115 PRO A CA 1
ATOM 848 C C . PRO A 1 115 ? -2.513 -4.706 59.104 1.00 59.34 115 PRO A C 1
ATOM 850 O O . PRO A 1 115 ? -2.702 -4.358 60.269 1.00 59.34 115 PRO A O 1
ATOM 853 N N . ILE A 1 116 ? -2.373 -5.995 58.789 1.00 58.81 116 ILE A N 1
ATOM 854 C CA . ILE A 1 116 ? -2.272 -7.042 59.812 1.00 58.81 116 ILE A CA 1
ATOM 855 C C . ILE A 1 116 ? -0.894 -7.691 59.702 1.00 58.81 116 ILE A C 1
ATOM 857 O O . ILE A 1 116 ? -0.549 -8.280 58.684 1.00 58.81 116 ILE A O 1
ATOM 861 N N . HIS A 1 117 ? -0.161 -7.594 60.811 1.00 58.00 117 HIS A N 1
ATOM 862 C CA . HIS A 1 117 ? 1.110 -8.243 61.140 1.00 58.00 117 HIS A CA 1
ATOM 863 C C . HIS A 1 117 ? 2.416 -7.561 60.730 1.00 58.00 117 HIS A C 1
ATOM 865 O O . HIS A 1 117 ? 3.156 -8.041 59.878 1.00 58.00 117 HIS A O 1
ATOM 871 N N . THR A 1 118 ? 2.818 -6.609 61.574 1.00 52.53 118 THR A N 1
ATOM 872 C CA . THR A 1 118 ? 4.197 -6.616 62.083 1.00 52.53 118 THR A CA 1
ATOM 873 C C . THR A 1 118 ? 4.182 -6.367 63.589 1.00 52.53 118 THR A C 1
ATOM 875 O O . THR A 1 118 ? 4.344 -5.248 64.069 1.00 52.53 118 THR A O 1
ATOM 878 N N . THR A 1 119 ? 3.920 -7.425 64.357 1.00 63.69 119 THR A N 1
ATOM 879 C CA . THR A 1 119 ? 4.144 -7.448 65.804 1.00 63.69 119 THR A CA 1
ATOM 880 C C . THR A 1 119 ? 5.359 -8.313 66.117 1.00 63.69 119 THR A C 1
ATOM 882 O O . THR A 1 119 ? 5.306 -9.524 65.918 1.00 63.69 119 THR A O 1
ATOM 885 N N . LYS A 1 120 ? 6.338 -7.643 66.738 1.00 52.88 120 LYS A N 1
ATOM 886 C CA . LYS A 1 120 ? 7.499 -8.128 67.506 1.00 52.88 120 LYS A CA 1
ATOM 887 C C . LYS A 1 120 ? 8.766 -8.472 66.734 1.00 52.88 120 LYS A C 1
ATOM 889 O O . LYS A 1 120 ? 8.735 -9.376 65.879 1.00 52.88 120 LYS A O 1
#

Foldseek 3Di:
DVLVVLCVDLVSQDPVSLVVQLVVLVVLLVVLVVVLVVCCVCPVVVDDQWDWDADPNDTDIDGDDDDDDVVSVVSNVSSVVSVVSNVCSVPDDGPDPPVPPPVVVVVVVVVPDDDDDDDD

Secondary structure (DSSP, 8-state):
-HHHHHTTSTTT--HHHHHHHHHHHHHHHHHHHHHHHHHIIIIIISS-SEEEEEETTEEEEEE------HHHHHHHHHHHHHHHHHHHHHHSPPP------TTSHHHHHHHS--------

Sequence (120 aa):
LATDIQRTHLDGDVNCQRLFGMLTGMAGFFSGISSAVTYIQACGEGFPDEGRTVVNGVAIDSEFSHTLGPSAILLLVASLMKLIDVAIHCLVPVPEVTCMTKRSDKAHFAAEVDPIHTTK

Radius of gyration: 29.04 Å; chains: 1; bounding box: 55×17×99 Å

Organism: NCBI:txid172671